Protein AF-A0A3D2Q0L2-F1 (afdb_monomer)

Secondary structure (DSSP, 8-state):
----SBTTB------GGGGGG--S--SSHHHHHHHHHTT--SHHHHHHHHH-HHHHHHHHHHHHHHH-HHHHHHHHHHHHHHHHHHHHHHHHHHHHHHHHHHHHHHHHHHHHHHHHHHHHHHHHH---HHHHHHHHTT---HHHHHHHHHHHHH--SHHHHHHHHHHHHHHH--

Mean predicted aligned error: 12.97 Å

Structure (mmCIF, N/CA/C/O backbone):
data_AF-A0A3D2Q0L2-F1
#
_entry.id   AF-A0A3D2Q0L2-F1
#
loop_
_atom_site.group_PDB
_atom_site.id
_atom_site.type_symbol
_atom_site.label_atom_id
_atom_site.label_alt_id
_atom_site.label_comp_id
_atom_site.label_asym_id
_atom_site.label_entity_id
_atom_site.label_seq_id
_atom_site.pdbx_PDB_ins_code
_atom_site.Cartn_x
_atom_site.Cartn_y
_atom_site.Cartn_z
_atom_site.occupancy
_atom_site.B_iso_or_equiv
_atom_site.auth_seq_id
_atom_site.auth_comp_id
_atom_site.auth_asym_id
_atom_site.auth_atom_id
_atom_site.pdbx_PDB_model_num
ATOM 1 N N . THR A 1 1 ? -32.894 -19.832 27.255 1.00 48.56 1 THR A N 1
ATOM 2 C CA . THR A 1 1 ? -33.467 -20.414 26.023 1.00 48.56 1 THR A CA 1
ATOM 3 C C . THR A 1 1 ? -32.658 -19.883 24.864 1.00 48.56 1 THR A C 1
ATOM 5 O O . THR A 1 1 ? -32.594 -18.673 24.714 1.00 48.56 1 THR A O 1
ATOM 8 N N . GLY A 1 2 ? -31.956 -20.753 24.141 1.00 55.78 2 GLY A N 1
ATOM 9 C CA . GLY A 1 2 ? -31.200 -20.398 22.941 1.00 55.78 2 GLY A CA 1
ATOM 10 C C . GLY A 1 2 ? -31.580 -21.392 21.856 1.00 55.78 2 GLY A C 1
ATOM 11 O O . GLY A 1 2 ? -31.268 -22.572 21.988 1.00 55.78 2 GLY A O 1
ATOM 12 N N . ASP A 1 3 ? -32.325 -20.931 20.857 1.00 61.34 3 ASP A N 1
ATOM 13 C CA . ASP A 1 3 ? -32.695 -21.748 19.706 1.00 61.34 3 ASP A CA 1
ATOM 14 C C . ASP A 1 3 ? -31.644 -21.534 18.613 1.00 61.34 3 ASP A C 1
ATOM 16 O O . ASP A 1 3 ? -31.334 -20.400 18.239 1.00 61.34 3 ASP A O 1
ATOM 20 N N . ILE A 1 4 ? -31.068 -22.628 18.115 1.00 60.44 4 ILE A N 1
ATOM 21 C CA . ILE A 1 4 ? -30.044 -22.592 17.067 1.00 60.44 4 ILE A CA 1
ATOM 22 C C . ILE A 1 4 ? -30.739 -22.267 15.742 1.00 60.44 4 ILE A C 1
ATOM 24 O O . ILE A 1 4 ? -31.537 -23.059 15.243 1.00 60.44 4 ILE A O 1
ATOM 28 N N . PHE A 1 5 ? -30.442 -21.096 15.173 1.00 59.50 5 PHE A N 1
ATOM 29 C CA . PHE A 1 5 ? -31.029 -20.652 13.904 1.00 59.50 5 PHE A CA 1
ATOM 30 C C . PHE A 1 5 ? -30.370 -21.364 12.709 1.00 59.50 5 PHE A C 1
ATOM 32 O O . PHE A 1 5 ? -31.051 -21.734 11.757 1.00 59.50 5 PHE A O 1
ATOM 39 N N . THR A 1 6 ? -29.050 -21.591 12.793 1.00 67.25 6 THR A N 1
ATOM 40 C CA . THR A 1 6 ? -28.210 -22.402 11.886 1.00 67.25 6 THR A CA 1
ATOM 41 C C . THR A 1 6 ? -26.898 -22.773 12.594 1.00 67.25 6 THR A C 1
ATOM 43 O O . THR A 1 6 ? -26.478 -22.052 13.493 1.00 67.25 6 THR A O 1
ATOM 46 N N . ASP A 1 7 ? -26.174 -23.793 12.131 1.00 73.00 7 ASP A N 1
ATOM 47 C CA . ASP A 1 7 ? -24.849 -24.208 12.643 1.00 73.00 7 ASP A CA 1
ATOM 48 C C . ASP A 1 7 ? -23.759 -23.119 12.499 1.00 73.00 7 ASP A C 1
ATOM 50 O O . ASP A 1 7 ? -22.647 -23.257 13.004 1.00 73.00 7 ASP A O 1
ATOM 54 N N . LEU A 1 8 ? -24.067 -22.050 11.758 1.00 80.62 8 LEU A N 1
ATOM 55 C CA . LEU A 1 8 ? -23.187 -20.917 11.478 1.00 80.62 8 LEU A CA 1
ATOM 56 C C . LEU A 1 8 ? -23.449 -19.714 12.397 1.00 80.62 8 LEU A C 1
ATOM 58 O O . LEU A 1 8 ? -22.650 -18.778 12.394 1.00 80.62 8 LEU A O 1
ATOM 62 N N . LEU A 1 9 ? -24.564 -19.701 13.140 1.00 76.44 9 LEU A N 1
ATOM 63 C CA . LEU A 1 9 ? -24.979 -18.552 13.944 1.00 76.44 9 LEU A CA 1
ATOM 64 C C . LEU A 1 9 ? -25.823 -18.965 15.157 1.00 76.44 9 LEU A C 1
ATOM 66 O O . LEU A 1 9 ? -26.935 -19.478 15.016 1.00 76.44 9 LEU A O 1
ATOM 70 N N . GLU A 1 10 ? -25.325 -18.612 16.338 1.00 78.69 10 GLU A N 1
ATOM 71 C CA . GLU A 1 10 ? -26.055 -18.646 17.603 1.00 78.69 10 GLU A CA 1
ATOM 72 C C . GLU A 1 10 ? -26.315 -17.211 18.078 1.00 78.69 10 GLU A C 1
ATOM 74 O O . GLU A 1 10 ? -25.430 -16.354 18.024 1.00 78.69 10 GLU A O 1
ATOM 79 N N . VAL A 1 11 ? -27.545 -16.934 18.518 1.00 83.56 11 VAL A N 1
ATOM 80 C CA . VAL A 1 11 ? -27.948 -15.621 19.033 1.00 83.56 11 VAL A CA 1
ATOM 81 C C . VAL A 1 11 ? -28.432 -15.786 20.464 1.00 83.56 11 VAL A C 1
ATOM 83 O O . VAL A 1 11 ? -29.401 -16.495 20.726 1.00 83.56 11 VAL A O 1
ATOM 86 N N . HIS A 1 12 ? -27.789 -15.076 21.386 1.00 81.12 12 HIS A N 1
ATOM 87 C CA . HIS A 1 12 ? -28.238 -14.973 22.768 1.00 81.12 12 HIS A CA 1
ATOM 88 C C . HIS A 1 12 ? -28.971 -13.650 22.969 1.00 81.12 12 HIS A C 1
ATOM 90 O O . HIS A 1 12 ? -28.406 -12.578 22.754 1.00 81.12 12 HIS A O 1
ATOM 96 N N . VAL A 1 13 ? -30.229 -13.729 23.396 1.00 86.00 13 VAL A N 1
ATOM 97 C CA . VAL A 1 13 ? -31.027 -12.557 23.765 1.00 86.00 13 VAL A CA 1
ATOM 98 C C . VAL A 1 13 ? -31.072 -12.469 25.283 1.00 86.00 13 VAL A C 1
ATOM 100 O O . VAL A 1 13 ? -31.536 -13.393 25.951 1.00 86.00 13 VAL A O 1
ATOM 103 N N . LEU A 1 14 ? -30.577 -11.355 25.818 1.00 86.31 14 LEU A N 1
ATOM 104 C CA . LEU A 1 14 ? -30.576 -11.066 27.248 1.00 86.31 14 LEU A CA 1
ATOM 105 C C . LEU A 1 14 ? -31.626 -9.997 27.543 1.00 86.31 14 LEU A C 1
ATOM 107 O O . LEU A 1 14 ? -31.574 -8.892 27.008 1.00 86.31 14 LEU A O 1
ATOM 111 N N . GLU A 1 15 ? -32.584 -10.329 28.403 1.00 87.25 15 GLU A N 1
ATOM 112 C CA . GLU A 1 15 ? -33.635 -9.407 28.827 1.00 87.25 15 GLU A CA 1
ATOM 113 C C . GLU A 1 15 ? -33.243 -8.742 30.148 1.00 87.25 15 GLU A C 1
ATOM 115 O O . GLU A 1 15 ? -33.430 -9.302 31.228 1.00 87.25 15 GLU A O 1
ATOM 120 N N . ILE A 1 16 ? -32.692 -7.534 30.048 1.00 86.38 16 ILE A N 1
ATOM 121 C CA . ILE A 1 16 ? -32.125 -6.792 31.180 1.00 86.38 16 ILE A CA 1
ATOM 122 C C . ILE A 1 16 ? -33.166 -6.499 32.273 1.00 86.38 16 ILE A C 1
ATOM 124 O O . ILE A 1 16 ? -32.866 -6.610 33.459 1.00 86.38 16 ILE A O 1
ATOM 128 N N . ASP A 1 17 ? -34.415 -6.202 31.907 1.00 84.00 17 ASP A N 1
ATOM 129 C CA . ASP A 1 17 ? -35.462 -5.887 32.889 1.00 84.00 17 ASP A CA 1
ATOM 130 C C . ASP A 1 17 ? -35.847 -7.074 33.782 1.00 84.00 17 ASP A C 1
ATOM 132 O O . ASP A 1 17 ? -36.302 -6.866 34.907 1.00 84.00 17 ASP A O 1
ATOM 136 N N . LYS A 1 18 ? -35.625 -8.319 33.336 1.00 84.00 18 LYS A N 1
ATOM 137 C CA . LYS A 1 18 ? -35.909 -9.508 34.157 1.00 84.00 18 LYS A CA 1
ATOM 138 C C . LYS A 1 18 ? -35.003 -9.599 35.381 1.00 84.00 18 LYS A C 1
ATOM 140 O O . LYS A 1 18 ? -35.400 -10.192 36.377 1.00 84.00 18 LYS A O 1
ATOM 145 N N . VAL A 1 19 ? -33.824 -8.984 35.328 1.00 81.88 19 VAL A N 1
ATOM 146 C CA . VAL A 1 19 ? -32.854 -8.971 36.433 1.00 81.88 19 VAL A CA 1
ATOM 147 C C . VAL A 1 19 ? -33.384 -8.177 37.618 1.00 81.88 19 VAL A C 1
ATOM 149 O O . VAL A 1 19 ? -33.183 -8.574 38.757 1.00 81.88 19 VAL A O 1
ATOM 152 N N . LYS A 1 20 ? -34.152 -7.114 37.357 1.00 77.38 20 LYS A N 1
ATOM 153 C CA . LYS A 1 20 ? -34.768 -6.271 38.395 1.00 77.38 20 LYS A CA 1
ATOM 154 C C . LYS A 1 20 ? -35.790 -7.022 39.256 1.00 77.38 20 LYS A C 1
ATOM 156 O O . LYS A 1 20 ? -36.201 -6.521 40.294 1.00 77.38 20 LYS A O 1
ATOM 161 N N . LEU A 1 21 ? -36.244 -8.192 38.801 1.00 79.75 21 LEU A N 1
ATOM 162 C CA . LEU A 1 21 ? -37.209 -9.041 39.504 1.00 79.75 21 LEU A CA 1
ATOM 163 C C . LEU A 1 21 ? -36.531 -10.092 40.395 1.00 79.75 21 LEU A C 1
ATOM 165 O O . LEU A 1 21 ? -37.221 -10.807 41.123 1.00 79.75 21 LEU A O 1
ATOM 169 N N . ILE A 1 22 ? -35.208 -10.231 40.305 1.00 79.31 22 ILE A N 1
ATOM 170 C CA . ILE A 1 22 ? -34.435 -11.228 41.039 1.00 79.31 22 ILE A CA 1
ATOM 171 C C . ILE A 1 22 ? -33.987 -10.607 42.364 1.00 79.31 22 ILE A C 1
ATOM 173 O O . ILE A 1 22 ? -33.057 -9.813 42.403 1.00 79.31 22 ILE A O 1
ATOM 177 N N . ASP A 1 23 ? -34.633 -11.006 43.460 1.00 75.31 23 ASP A N 1
ATOM 178 C CA . ASP A 1 23 ? -34.305 -10.562 44.825 1.00 75.31 23 ASP A CA 1
ATOM 179 C C . ASP A 1 23 ? -33.179 -11.422 45.436 1.00 75.31 23 ASP A C 1
ATOM 181 O O . ASP A 1 23 ? -33.322 -12.075 46.473 1.00 75.31 23 ASP A O 1
ATOM 185 N N . ARG A 1 24 ? -32.065 -11.530 44.705 1.00 82.06 24 ARG A N 1
ATOM 186 C CA . ARG A 1 24 ? -30.818 -12.156 45.161 1.00 82.06 24 ARG A CA 1
ATOM 187 C C . ARG A 1 24 ? -29.622 -11.527 44.455 1.00 82.06 24 ARG A C 1
ATOM 189 O O . ARG A 1 24 ? -29.756 -10.919 43.399 1.00 82.06 24 ARG A O 1
ATOM 196 N N . LYS A 1 25 ? -28.431 -11.744 45.011 1.00 79.81 25 LYS A N 1
ATOM 197 C CA . LYS A 1 25 ? -27.177 -11.312 44.383 1.00 79.81 25 LYS A CA 1
ATOM 198 C C . LYS A 1 25 ? -26.921 -12.043 43.055 1.00 79.81 25 LYS A C 1
ATOM 200 O O . LYS A 1 25 ? -27.360 -13.193 42.923 1.00 79.81 25 LYS A O 1
ATOM 205 N N . PRO A 1 26 ? -26.190 -11.415 42.113 1.00 83.94 26 PRO A N 1
ATOM 206 C CA . PRO A 1 26 ? -25.711 -12.088 40.912 1.00 83.94 26 PRO A CA 1
ATOM 207 C C . PRO A 1 26 ? -24.871 -13.314 41.269 1.00 83.94 26 PRO A C 1
ATOM 209 O O . PRO A 1 26 ? -23.984 -13.233 42.118 1.00 83.94 26 PRO A O 1
ATOM 212 N N . GLU A 1 27 ? -25.139 -14.444 40.626 1.00 85.25 27 GLU A N 1
ATOM 213 C CA . GLU A 1 27 ? -24.387 -15.687 40.838 1.00 85.25 27 GLU A CA 1
ATOM 214 C C . GLU A 1 27 ? -23.132 -15.760 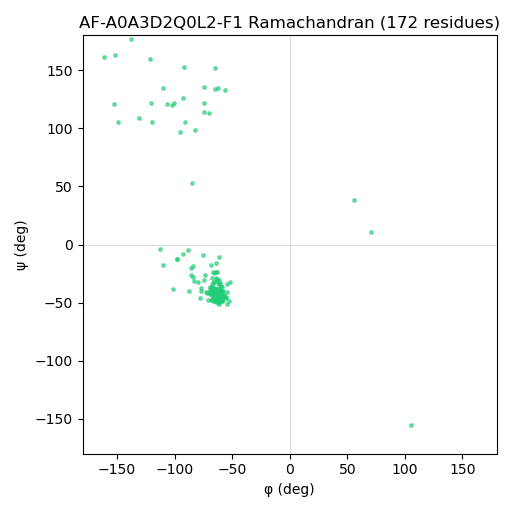39.960 1.00 85.25 27 GLU A C 1
ATOM 216 O O . GLU A 1 27 ? -22.156 -16.419 40.325 1.00 85.25 27 GLU A O 1
ATOM 221 N N . ASP A 1 28 ? -23.138 -15.073 38.815 1.00 87.75 28 ASP A N 1
ATOM 222 C CA . ASP A 1 28 ? -22.043 -15.090 37.854 1.00 87.75 28 ASP A CA 1
ATOM 223 C C . ASP A 1 28 ? -21.715 -13.701 37.274 1.00 87.75 28 ASP A C 1
ATOM 225 O O . ASP A 1 28 ? -22.343 -12.679 37.564 1.00 87.75 28 ASP A O 1
ATOM 229 N N . ASN A 1 29 ? -20.673 -13.664 36.438 1.00 88.56 29 ASN A N 1
ATOM 230 C CA . ASN A 1 29 ? -20.227 -12.433 35.795 1.00 88.56 29 ASN A CA 1
ATOM 231 C C . ASN A 1 29 ? -21.268 -11.887 34.801 1.00 88.56 29 ASN A C 1
ATOM 233 O O . ASN A 1 29 ? -21.362 -10.673 34.653 1.00 88.56 29 ASN A O 1
ATOM 237 N N . LEU A 1 30 ? -22.043 -12.740 34.124 1.00 88.25 30 LEU A N 1
ATOM 238 C CA . LEU A 1 30 ? -23.052 -12.297 33.162 1.00 88.25 30 LEU A CA 1
ATOM 239 C C . LEU A 1 30 ? -24.207 -11.590 33.875 1.00 88.25 30 LEU A C 1
ATOM 241 O O . LEU A 1 30 ? -24.566 -10.483 33.483 1.00 88.25 30 LEU A O 1
ATOM 245 N N . GLU A 1 31 ? -24.740 -12.183 34.943 1.00 87.00 31 GLU A N 1
ATOM 246 C CA . GLU A 1 31 ? -25.763 -11.580 35.794 1.00 87.00 31 GLU A CA 1
ATOM 247 C C . GLU A 1 31 ? -25.260 -10.266 36.405 1.00 87.00 31 GLU A C 1
ATOM 249 O O . GLU A 1 31 ? -26.002 -9.287 36.431 1.00 87.00 31 GLU A O 1
ATOM 254 N N . ALA A 1 32 ? -23.987 -10.193 36.815 1.00 88.31 32 ALA A N 1
ATOM 255 C CA . ALA A 1 32 ? -23.398 -8.960 37.339 1.00 88.31 32 ALA A CA 1
ATOM 256 C C . ALA A 1 32 ? -23.375 -7.837 36.284 1.00 88.31 32 ALA A C 1
ATOM 258 O O . ALA A 1 32 ? -23.741 -6.697 36.576 1.00 88.31 32 ALA A O 1
ATOM 259 N N . TRP A 1 33 ? -23.005 -8.159 35.040 1.00 90.00 33 TRP A N 1
ATOM 260 C CA . TRP A 1 33 ? -23.086 -7.218 33.918 1.00 90.00 33 TRP A CA 1
ATOM 261 C C . TRP A 1 33 ? -24.531 -6.856 33.569 1.00 90.00 33 TRP A C 1
ATOM 263 O O . TRP A 1 33 ? -24.809 -5.703 33.250 1.00 90.00 33 TRP A O 1
ATOM 273 N N . MET A 1 34 ? -25.468 -7.801 33.658 1.00 88.31 34 MET A N 1
ATOM 274 C CA . MET A 1 34 ? -26.886 -7.526 33.432 1.00 88.31 34 MET A CA 1
ATOM 275 C C . MET A 1 34 ? -27.469 -6.591 34.500 1.00 88.31 34 MET A C 1
ATOM 277 O O . MET A 1 34 ? -28.233 -5.697 34.141 1.00 88.31 34 MET A O 1
ATOM 281 N N . VAL A 1 35 ? -27.074 -6.724 35.773 1.00 86.56 35 VAL A N 1
ATOM 282 C CA . VAL A 1 35 ? -27.429 -5.750 36.821 1.00 86.56 35 VAL A CA 1
ATOM 283 C C . VAL A 1 35 ? -26.857 -4.372 36.490 1.00 86.56 35 VAL A C 1
ATOM 285 O O . VAL A 1 35 ? -27.612 -3.402 36.509 1.00 86.56 35 VAL A O 1
ATOM 288 N N . TYR A 1 36 ? -25.579 -4.280 36.105 1.00 86.94 36 TYR A N 1
ATOM 289 C CA . TYR A 1 36 ? -24.970 -3.009 35.692 1.00 86.94 36 TYR A CA 1
ATOM 290 C C . TYR A 1 36 ? -25.771 -2.325 34.569 1.00 86.94 36 TYR A C 1
ATOM 292 O O . TYR A 1 36 ? -26.194 -1.181 34.715 1.00 86.94 36 TYR A O 1
ATOM 300 N N . PHE A 1 37 ? -26.088 -3.046 33.488 1.00 86.94 37 PHE A N 1
ATOM 301 C CA . PHE A 1 37 ? -26.873 -2.495 32.375 1.00 86.94 37 PHE A CA 1
ATOM 302 C C . PHE A 1 37 ? -28.338 -2.200 32.718 1.00 86.94 37 PHE A C 1
ATOM 304 O O . PHE A 1 37 ? -29.000 -1.462 31.991 1.00 86.94 37 PHE A O 1
ATOM 311 N N . SER A 1 38 ? -28.867 -2.766 33.805 1.00 83.25 38 SER A N 1
ATOM 312 C CA . SER A 1 38 ? -30.237 -2.506 34.257 1.00 83.25 38 SER A CA 1
ATOM 313 C C . SER A 1 38 ? -30.414 -1.145 34.937 1.00 83.25 38 SER A C 1
ATOM 315 O O . SER A 1 38 ? -31.558 -0.735 35.161 1.00 83.25 38 SER A O 1
ATOM 317 N N . ASN A 1 39 ? -29.304 -0.447 35.217 1.00 73.06 39 ASN A N 1
ATOM 318 C CA . ASN A 1 39 ? -29.248 0.828 35.932 1.00 73.06 39 ASN A CA 1
ATOM 319 C C . ASN A 1 39 ? -29.922 0.761 37.314 1.00 73.06 39 ASN A C 1
ATOM 321 O O . ASN A 1 39 ? -30.636 1.679 37.720 1.00 73.06 39 ASN A O 1
ATOM 325 N N . LEU A 1 40 ? -29.748 -0.364 38.017 1.00 71.81 40 LEU A N 1
ATOM 326 C CA . LEU A 1 40 ? -30.124 -0.475 39.423 1.00 71.81 40 LEU A CA 1
ATOM 327 C C . LEU A 1 40 ? -29.155 0.379 40.243 1.00 71.81 40 LEU A C 1
ATOM 329 O O . LEU A 1 40 ? -27.960 0.108 40.296 1.00 71.81 40 LEU A O 1
ATOM 333 N N . GLU A 1 41 ? -29.671 1.442 40.848 1.00 66.62 41 GLU A N 1
ATOM 334 C CA . GLU A 1 41 ? -28.884 2.373 41.653 1.00 66.62 41 GLU A CA 1
ATOM 335 C C . GLU A 1 41 ? -28.884 1.966 43.133 1.00 66.62 41 GLU A C 1
ATOM 337 O O . GLU A 1 41 ? -29.831 1.368 43.645 1.00 66.62 41 GLU A O 1
ATOM 342 N N . GLY A 1 42 ? -27.828 2.344 43.856 1.00 71.00 42 GLY A N 1
ATOM 343 C CA . GLY A 1 42 ? -27.727 2.150 45.301 1.00 71.00 42 GLY A CA 1
ATOM 344 C C . GLY A 1 42 ? -26.782 1.022 45.713 1.00 71.00 42 GLY A C 1
ATOM 345 O O . GLY A 1 42 ? -25.829 0.692 45.010 1.00 71.00 42 GLY A O 1
ATOM 346 N N . LYS A 1 43 ? -27.020 0.463 46.906 1.00 70.75 43 LYS A N 1
ATOM 347 C CA . LYS A 1 43 ? -26.069 -0.423 47.606 1.00 70.75 43 LYS A CA 1
ATOM 348 C C . LYS A 1 43 ? -25.717 -1.690 46.826 1.00 70.75 43 LYS A C 1
ATOM 350 O O . LYS A 1 43 ? -24.588 -2.153 46.902 1.00 70.75 43 LYS A O 1
ATOM 355 N N . GLU A 1 44 ? -26.664 -2.224 46.064 1.00 72.12 44 GLU A N 1
ATOM 356 C CA . GLU A 1 44 ? -26.464 -3.437 45.264 1.00 72.12 44 GLU A CA 1
ATOM 357 C C . GLU A 1 44 ? -25.412 -3.228 44.166 1.00 72.12 44 GLU A C 1
ATOM 359 O O . GLU A 1 44 ? -24.545 -4.077 43.969 1.00 72.12 44 GLU A O 1
ATOM 364 N N . MET A 1 45 ? -25.420 -2.064 43.508 1.00 80.88 45 MET A N 1
ATOM 365 C CA . MET A 1 45 ? -24.439 -1.719 42.476 1.00 80.88 45 MET A CA 1
ATOM 366 C C . MET A 1 45 ? -23.043 -1.503 43.066 1.00 80.88 45 MET A C 1
ATOM 368 O O . MET A 1 45 ? -22.043 -1.924 42.482 1.00 80.88 45 MET A O 1
ATOM 372 N N . GLU A 1 46 ? -22.967 -0.883 44.245 1.00 78.31 46 GLU A N 1
ATOM 373 C CA . GLU A 1 46 ? -21.708 -0.679 44.962 1.00 78.31 46 GLU A CA 1
ATOM 374 C C . GLU A 1 46 ? -21.088 -2.019 45.383 1.00 78.31 46 GLU A C 1
ATOM 376 O O . GLU A 1 46 ? -19.900 -2.243 45.155 1.00 78.31 46 GLU A O 1
ATOM 381 N N . GLU A 1 47 ? -21.893 -2.955 45.894 1.00 80.31 47 GLU A N 1
ATOM 382 C CA . GLU A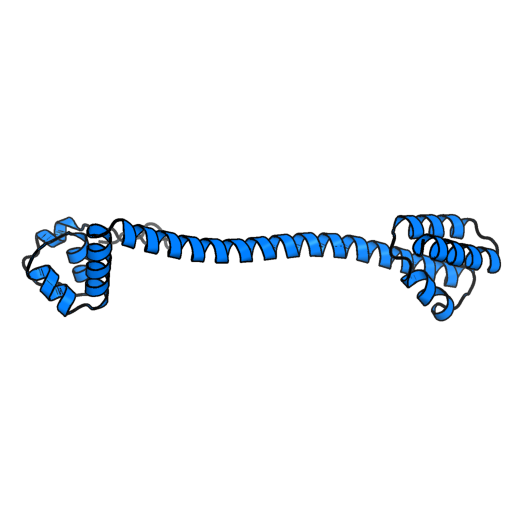 1 47 ? -21.442 -4.309 46.236 1.00 80.31 47 GLU A CA 1
ATOM 383 C C . GLU A 1 47 ? -20.937 -5.081 45.005 1.00 80.31 47 GLU A C 1
ATOM 385 O O . GLU A 1 47 ? -19.857 -5.676 45.046 1.00 80.31 47 GLU A O 1
ATOM 390 N N . ILE A 1 48 ? -21.640 -5.004 43.870 1.00 83.50 48 ILE A N 1
ATOM 391 C CA . ILE A 1 48 ? -21.196 -5.639 42.618 1.00 83.50 48 ILE A CA 1
ATOM 392 C C . ILE A 1 48 ? -19.884 -5.024 42.120 1.00 83.50 48 ILE A C 1
ATOM 394 O O . ILE A 1 48 ? -18.979 -5.740 41.692 1.00 83.50 48 ILE A O 1
ATOM 398 N N . ALA A 1 49 ? -19.732 -3.702 42.196 1.00 83.31 49 ALA A N 1
ATOM 399 C CA . ALA A 1 49 ? -18.489 -3.024 41.839 1.00 83.31 49 ALA A CA 1
ATOM 400 C C . ALA A 1 49 ? -17.344 -3.349 42.817 1.00 83.31 49 ALA A C 1
ATOM 402 O O . ALA A 1 49 ? -16.162 -3.348 42.442 1.00 83.31 49 ALA A O 1
ATOM 403 N N . MET A 1 50 ? -17.659 -3.641 44.081 1.00 84.62 50 MET A N 1
ATOM 404 C CA . MET A 1 50 ? -16.678 -4.117 45.050 1.00 84.62 50 MET A CA 1
ATOM 405 C C . MET A 1 50 ? -16.117 -5.485 44.648 1.00 84.62 50 MET A C 1
ATOM 407 O O . MET A 1 50 ? -14.899 -5.670 44.701 1.00 84.62 50 MET A O 1
ATOM 411 N N . GLU A 1 51 ? -16.974 -6.388 44.178 1.00 84.44 51 GLU A N 1
ATOM 412 C CA . GLU A 1 51 ? -16.620 -7.759 43.796 1.00 84.44 51 GLU A CA 1
ATOM 413 C C . GLU A 1 51 ? -16.067 -7.868 42.358 1.00 84.44 51 GLU A C 1
ATOM 415 O O . GLU A 1 51 ? -15.222 -8.723 42.085 1.00 84.44 51 GLU A O 1
ATOM 420 N N . ASN A 1 52 ? -16.456 -6.968 41.445 1.00 87.88 52 ASN A N 1
ATOM 421 C CA . ASN A 1 52 ? -16.067 -6.992 40.032 1.00 87.88 52 ASN A CA 1
ATOM 422 C C . ASN A 1 52 ? -15.306 -5.724 39.599 1.00 87.88 52 ASN A C 1
ATOM 424 O O . ASN A 1 52 ? -15.875 -4.657 39.358 1.00 87.88 52 ASN A O 1
ATOM 428 N N . ALA A 1 53 ? -13.989 -5.863 39.417 1.00 89.50 53 ALA A N 1
ATOM 429 C CA . ALA A 1 53 ? -13.113 -4.759 39.020 1.00 89.50 53 ALA A CA 1
ATOM 430 C C . ALA A 1 53 ? -13.430 -4.174 37.629 1.00 89.50 53 ALA A C 1
ATOM 432 O O . ALA A 1 53 ? -13.188 -2.988 37.398 1.00 89.50 53 ALA A O 1
ATOM 433 N N . ALA A 1 54 ? -13.960 -4.978 36.701 1.00 89.25 54 ALA A N 1
ATOM 434 C CA . ALA A 1 54 ? -14.313 -4.505 35.365 1.00 89.25 54 ALA A CA 1
ATOM 435 C C . ALA A 1 54 ? -15.570 -3.623 35.400 1.00 89.25 54 ALA A C 1
ATOM 437 O O . ALA A 1 54 ? -15.579 -2.559 34.783 1.00 89.25 54 ALA A O 1
ATOM 438 N N . ILE A 1 55 ? -16.574 -4.013 36.191 1.00 89.19 55 ILE A N 1
ATOM 439 C CA . ILE A 1 55 ? -17.787 -3.215 36.419 1.00 89.19 55 ILE A CA 1
ATOM 440 C C . ILE A 1 55 ? -17.453 -1.928 37.176 1.00 89.19 55 ILE A C 1
ATOM 442 O O . ILE A 1 55 ? -17.895 -0.853 36.782 1.00 89.19 55 ILE A O 1
ATOM 446 N N . ARG A 1 56 ? -16.584 -1.991 38.195 1.00 87.69 56 ARG A N 1
ATOM 447 C CA . ARG A 1 56 ? -16.092 -0.783 38.879 1.00 87.69 56 ARG A CA 1
ATOM 448 C C . ARG A 1 56 ? -15.462 0.207 37.906 1.00 87.69 56 ARG A C 1
ATOM 450 O O . ARG A 1 56 ? -15.745 1.397 37.962 1.00 87.69 56 ARG A O 1
ATOM 457 N N . LYS A 1 57 ? -14.614 -0.288 37.002 1.00 87.88 57 LYS A N 1
ATOM 458 C CA . LYS A 1 57 ? -13.979 0.541 35.976 1.00 87.88 57 LYS A CA 1
ATOM 459 C C . LYS A 1 57 ? -15.013 1.162 35.033 1.00 87.88 57 LYS A C 1
ATOM 461 O O . LYS A 1 57 ? -14.846 2.323 34.675 1.00 87.88 57 LYS A O 1
ATOM 466 N N . ALA A 1 58 ? -16.049 0.417 34.643 1.00 87.44 58 ALA A N 1
ATOM 467 C CA . ALA A 1 58 ? -17.138 0.932 33.815 1.00 87.44 58 ALA A CA 1
ATOM 468 C C . ALA A 1 58 ? -17.885 2.080 34.514 1.00 87.44 58 ALA A C 1
ATOM 470 O O . ALA A 1 58 ? -17.977 3.156 33.934 1.00 87.44 58 ALA A O 1
ATOM 471 N N . LEU A 1 59 ? -18.278 1.904 35.783 1.00 85.94 59 LEU A N 1
ATOM 472 C CA . LEU A 1 59 ? -18.921 2.951 36.593 1.00 85.94 59 LEU A CA 1
ATOM 473 C C . LEU A 1 59 ? -18.056 4.207 36.733 1.00 85.94 59 LEU A C 1
ATOM 475 O O . LEU A 1 59 ? -18.548 5.313 36.558 1.00 85.94 59 LEU A O 1
ATOM 479 N N . THR A 1 60 ? -16.755 4.060 37.000 1.00 83.62 60 THR A N 1
ATOM 480 C CA . THR A 1 60 ? -15.847 5.215 37.097 1.00 83.62 60 THR A CA 1
ATOM 481 C C . THR A 1 60 ? -15.748 5.975 35.774 1.00 83.62 60 THR A C 1
ATOM 483 O O . THR A 1 60 ? -15.731 7.202 35.764 1.00 83.62 60 THR A O 1
ATOM 486 N N . ILE A 1 61 ? -15.675 5.258 34.648 1.00 81.31 61 ILE A N 1
ATOM 487 C CA . ILE A 1 61 ? -15.650 5.882 33.319 1.00 81.31 61 ILE A CA 1
ATOM 488 C C . ILE A 1 61 ? -16.980 6.582 33.041 1.00 81.31 61 ILE A C 1
ATOM 490 O O . ILE A 1 61 ? -16.977 7.692 32.520 1.00 81.31 61 ILE A O 1
ATOM 494 N N . GLU A 1 62 ? -18.096 5.954 33.396 1.00 81.25 62 GLU A N 1
ATOM 495 C CA . GLU A 1 62 ? -19.429 6.524 33.258 1.00 81.25 62 GLU A CA 1
ATOM 496 C C . GLU A 1 62 ? -19.578 7.805 34.086 1.00 81.25 62 GLU A C 1
ATOM 498 O O . GLU A 1 62 ? -19.895 8.847 33.520 1.00 81.25 62 GLU A O 1
ATOM 503 N N . GLU A 1 63 ? -19.235 7.797 35.375 1.00 78.06 63 GLU A N 1
ATOM 504 C CA . GLU A 1 63 ? -19.233 9.005 36.212 1.00 78.06 63 GLU A CA 1
ATOM 505 C C . GLU A 1 63 ? -18.375 10.127 35.613 1.00 78.06 63 GLU A C 1
ATOM 507 O O . GLU A 1 63 ? -18.834 11.267 35.524 1.00 78.06 63 GLU A O 1
ATOM 512 N N . MET A 1 64 ? -17.163 9.818 35.137 1.00 68.94 64 MET A N 1
ATOM 513 C CA . MET A 1 64 ? -16.307 10.791 34.439 1.00 68.94 64 MET A CA 1
ATOM 514 C C . MET A 1 64 ? -16.995 11.362 33.190 1.00 68.94 64 MET A C 1
ATOM 516 O O . MET A 1 64 ? -16.928 12.563 32.917 1.00 68.94 64 MET A O 1
ATOM 520 N N . PHE A 1 65 ? -17.705 10.515 32.443 1.00 68.00 65 PHE A N 1
ATOM 521 C CA . PHE A 1 65 ? -18.428 10.903 31.234 1.00 68.00 65 PHE A CA 1
ATOM 522 C C . PHE A 1 65 ? -19.618 11.826 31.526 1.00 68.00 65 PHE A C 1
ATOM 524 O O . PHE A 1 65 ? -19.891 12.742 30.747 1.00 68.00 65 PHE A O 1
ATOM 531 N N . TRP A 1 66 ? -20.308 11.603 32.647 1.00 68.88 66 TRP A N 1
ATOM 532 C CA . TRP A 1 66 ? -21.454 12.402 33.085 1.00 68.88 66 TRP A CA 1
ATOM 533 C C . TRP A 1 66 ? -21.047 13.725 33.747 1.00 68.88 66 TRP A C 1
ATOM 535 O O . TRP A 1 66 ? -21.760 14.719 33.613 1.00 68.88 66 TRP A O 1
ATOM 545 N N . GLN A 1 67 ? -19.911 13.772 34.446 1.00 65.56 67 GLN A N 1
ATOM 546 C CA . GLN A 1 67 ? -19.522 14.938 35.248 1.00 65.56 67 GLN A CA 1
ATOM 547 C C . GLN A 1 67 ? -18.779 16.032 34.465 1.00 65.56 67 GLN A C 1
ATOM 549 O O . GLN A 1 67 ? -18.738 17.176 34.922 1.00 65.56 67 GLN A O 1
ATOM 554 N N . SER A 1 68 ? -18.188 15.732 33.300 1.00 73.94 68 SER A N 1
ATOM 555 C CA . SER A 1 68 ? -17.337 16.699 32.596 1.00 73.94 68 SER A CA 1
ATOM 556 C C . SER A 1 68 ? -17.357 16.541 31.074 1.00 73.94 68 SER A C 1
ATOM 558 O O . SER A 1 68 ? -16.667 15.703 30.493 1.00 73.94 68 SER A O 1
ATOM 560 N N . GLU A 1 69 ? -18.058 17.455 30.393 1.00 75.69 69 GLU A N 1
ATOM 561 C CA . GLU A 1 69 ? -18.035 17.595 28.925 1.00 75.69 69 GLU A CA 1
ATOM 562 C C . GLU A 1 69 ? -16.597 17.706 28.378 1.00 75.69 69 GLU A C 1
ATOM 564 O O . GLU A 1 69 ? -16.271 17.218 27.293 1.00 75.69 69 GLU A O 1
ATOM 569 N N . LYS A 1 70 ? -15.696 18.302 29.168 1.00 79.31 70 LYS A N 1
ATOM 570 C CA . LYS A 1 70 ? -14.278 18.440 28.838 1.00 79.31 70 LYS A CA 1
ATOM 571 C C . LYS A 1 70 ? -13.550 17.092 28.840 1.00 79.31 70 LYS A C 1
ATOM 573 O O . LYS A 1 70 ? -12.753 16.851 27.937 1.00 79.31 70 LYS A O 1
ATOM 578 N N . GLU A 1 71 ? -13.805 16.223 29.817 1.00 73.81 71 GLU A N 1
ATOM 579 C CA . GLU A 1 71 ? -13.186 14.889 29.884 1.00 73.81 71 GLU A CA 1
ATOM 580 C C . GLU A 1 71 ? -13.723 13.962 28.799 1.00 73.81 71 GLU A C 1
ATOM 582 O O . GLU A 1 71 ? -12.933 13.308 28.114 1.00 73.81 71 GLU A O 1
ATOM 587 N N . ARG A 1 72 ? -15.037 14.005 28.546 1.00 78.94 72 ARG A N 1
ATOM 588 C CA . ARG A 1 72 ? -15.652 13.341 27.392 1.00 78.94 72 ARG A CA 1
ATOM 589 C C . ARG A 1 72 ? -14.963 13.739 26.089 1.00 78.94 72 ARG A C 1
ATOM 591 O O . ARG A 1 72 ? -14.548 12.878 25.316 1.00 78.94 72 ARG A O 1
ATOM 598 N N . ARG A 1 73 ? -14.763 15.041 25.873 1.00 81.75 73 ARG A N 1
ATOM 599 C CA . ARG A 1 73 ? -14.091 15.551 24.673 1.00 81.75 73 ARG A CA 1
ATOM 600 C C . ARG A 1 73 ? -12.641 15.074 24.558 1.00 81.75 73 ARG A C 1
ATOM 602 O O . ARG A 1 73 ? -12.194 14.776 23.454 1.00 81.75 73 ARG A O 1
ATOM 609 N N . PHE A 1 74 ? -11.895 14.979 25.661 1.00 83.81 74 PHE A N 1
ATOM 610 C CA . PHE A 1 74 ? -10.538 14.416 25.637 1.00 83.81 74 PHE A CA 1
ATOM 611 C C . PHE A 1 74 ? -10.526 12.932 25.272 1.00 83.81 74 PHE A C 1
ATOM 613 O O . PHE A 1 74 ? -9.659 12.502 24.509 1.00 83.81 74 PHE A O 1
ATOM 620 N N . TYR A 1 75 ? -11.482 12.159 25.786 1.00 80.50 75 TYR A N 1
ATOM 621 C CA . TYR A 1 75 ? -11.624 10.749 25.441 1.00 80.50 75 TYR A CA 1
ATOM 622 C C . TYR A 1 75 ? -11.955 10.561 23.954 1.00 80.50 75 TYR A C 1
ATOM 624 O O . TYR A 1 75 ? -11.266 9.812 23.264 1.00 80.50 75 TYR A O 1
ATOM 632 N N . GLU A 1 76 ? -12.930 11.309 23.433 1.00 85.88 76 GLU A N 1
ATOM 633 C CA . GLU A 1 76 ? -13.307 11.283 22.013 1.00 85.88 76 GLU A CA 1
ATOM 634 C C . GLU A 1 76 ? -12.134 11.671 21.099 1.00 85.88 76 GLU A C 1
ATOM 636 O O . GLU A 1 76 ? -11.902 11.024 20.078 1.00 85.88 76 GLU A O 1
ATOM 641 N N . LEU A 1 77 ? -11.343 12.682 21.478 1.00 90.25 77 LEU A N 1
ATOM 642 C CA . LEU A 1 77 ? -10.134 13.068 20.741 1.00 90.25 77 LEU A CA 1
ATOM 643 C C . LEU A 1 77 ? -9.068 11.967 20.746 1.00 90.25 77 LEU A C 1
ATOM 645 O O . LEU A 1 77 ? -8.397 11.768 19.736 1.00 90.25 77 LEU A O 1
ATOM 649 N N . ARG A 1 78 ? -8.909 11.248 21.861 1.00 91.00 78 ARG A N 1
ATOM 650 C CA . ARG A 1 78 ? -7.965 10.130 21.957 1.00 91.00 78 ARG A CA 1
ATOM 651 C C . ARG A 1 78 ? -8.385 8.960 21.071 1.00 91.00 78 ARG A C 1
ATOM 653 O O . ARG A 1 78 ? -7.551 8.445 20.334 1.00 91.00 78 ARG A O 1
ATOM 660 N N . GLU A 1 79 ? -9.650 8.550 21.135 1.00 90.00 79 GLU A N 1
ATOM 661 C CA . GLU A 1 79 ? -10.199 7.500 20.265 1.00 90.00 79 GLU A CA 1
ATOM 662 C C . GLU A 1 79 ? -10.064 7.889 18.791 1.00 90.00 79 GLU A C 1
ATOM 664 O O . GLU A 1 79 ? -9.573 7.108 17.976 1.00 90.00 79 GLU A O 1
ATOM 669 N N . LYS A 1 80 ? -10.394 9.142 18.460 1.00 94.44 80 LYS A N 1
ATOM 670 C CA . LYS A 1 80 ? -10.213 9.682 17.114 1.00 94.44 80 LYS A CA 1
ATOM 671 C C . LYS A 1 80 ? -8.756 9.600 16.655 1.00 94.44 80 LYS A C 1
ATOM 673 O O . LYS A 1 80 ? -8.519 9.118 15.555 1.00 94.44 80 LYS A O 1
ATOM 678 N N . ALA A 1 81 ? -7.793 9.992 17.490 1.00 94.38 81 ALA A N 1
ATOM 679 C CA . ALA A 1 81 ? -6.373 9.916 17.144 1.00 94.38 81 ALA A CA 1
ATOM 680 C C . ALA A 1 81 ? -5.909 8.472 16.867 1.00 94.38 81 ALA A C 1
ATOM 682 O O . ALA A 1 81 ? -5.170 8.236 15.915 1.00 94.38 81 ALA A O 1
ATOM 683 N N . ILE A 1 82 ? -6.383 7.493 17.647 1.00 93.81 82 ILE A N 1
ATOM 684 C CA . ILE A 1 82 ? -6.070 6.067 17.437 1.00 93.81 82 ILE A CA 1
ATOM 685 C C . ILE A 1 82 ? -6.650 5.567 16.106 1.00 93.81 82 ILE A C 1
ATOM 687 O O . ILE A 1 82 ? -6.000 4.812 15.378 1.00 93.81 82 ILE A O 1
ATOM 691 N N . LEU A 1 83 ? -7.880 5.967 15.781 1.00 93.88 83 LEU A N 1
ATOM 692 C CA . LEU A 1 83 ? -8.528 5.603 14.521 1.00 93.88 83 LEU A CA 1
ATOM 693 C C . LEU A 1 83 ? -7.859 6.272 13.317 1.00 93.88 83 LEU A C 1
ATOM 695 O O . LEU A 1 83 ? -7.686 5.622 12.285 1.00 93.88 83 LEU A O 1
ATOM 699 N N . GLU A 1 84 ? -7.455 7.535 13.450 1.00 95.44 84 GLU A N 1
ATOM 700 C CA . GLU A 1 84 ? -6.706 8.270 12.428 1.00 95.44 84 GLU A CA 1
ATOM 701 C C . GLU A 1 84 ? -5.351 7.614 12.159 1.00 95.44 84 GLU A C 1
ATOM 703 O O . GLU A 1 84 ? -5.028 7.366 11.002 1.00 95.44 84 GLU A O 1
ATOM 708 N N . GLU A 1 85 ? -4.599 7.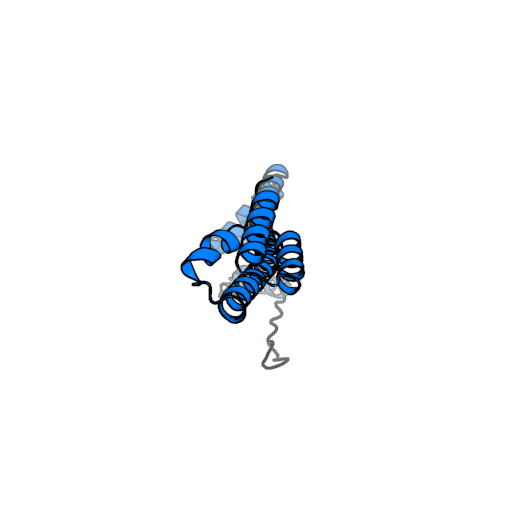235 13.197 1.00 95.31 85 GLU A N 1
ATOM 709 C CA . GLU A 1 85 ? -3.321 6.528 13.042 1.00 95.31 85 GLU A CA 1
ATOM 710 C C . GLU A 1 85 ? -3.496 5.200 12.292 1.00 95.31 85 GLU A C 1
ATOM 712 O O . GLU A 1 85 ? -2.781 4.918 11.328 1.00 95.31 85 GLU A O 1
ATOM 717 N N . ARG A 1 86 ? -4.490 4.392 12.682 1.00 93.56 86 ARG A N 1
ATOM 718 C CA . ARG A 1 86 ? -4.791 3.125 11.995 1.00 93.56 86 ARG A CA 1
ATOM 719 C C . ARG A 1 86 ? -5.176 3.344 10.537 1.00 93.56 86 ARG A C 1
ATOM 721 O O . ARG A 1 86 ? -4.719 2.599 9.674 1.00 93.56 86 ARG A O 1
ATOM 728 N N . SER A 1 87 ? -6.003 4.351 10.272 1.00 93.00 87 SER A N 1
ATOM 729 C CA . SER A 1 87 ? -6.460 4.673 8.919 1.00 93.00 87 SER A CA 1
ATOM 730 C C . SER A 1 87 ? -5.300 5.146 8.046 1.00 93.00 87 SER A C 1
ATOM 732 O O . SER A 1 87 ? -5.140 4.642 6.939 1.00 93.00 87 SER A O 1
ATOM 734 N N . ALA A 1 88 ? -4.432 6.009 8.577 1.00 96.94 88 ALA A N 1
ATOM 735 C CA . ALA A 1 88 ? -3.251 6.503 7.878 1.00 96.94 88 ALA A CA 1
ATOM 736 C C . ALA A 1 88 ? -2.290 5.371 7.484 1.00 96.94 88 ALA A C 1
ATOM 738 O O . ALA A 1 88 ? -1.756 5.374 6.379 1.00 96.94 88 ALA A O 1
ATOM 739 N N . ILE A 1 89 ? -2.091 4.368 8.348 1.00 96.06 89 ILE A N 1
ATOM 740 C CA . ILE A 1 89 ? -1.250 3.202 8.026 1.00 96.06 89 ILE A CA 1
ATOM 741 C C . ILE A 1 89 ? -1.857 2.382 6.881 1.00 96.06 89 ILE A C 1
ATOM 743 O O . ILE A 1 89 ? -1.136 1.942 5.984 1.00 96.06 89 ILE A O 1
ATOM 747 N N . VAL A 1 90 ? -3.172 2.154 6.913 1.00 95.81 90 VAL A N 1
ATOM 748 C CA . VAL A 1 90 ? -3.878 1.399 5.867 1.00 95.81 90 VAL A CA 1
ATOM 749 C C . VAL A 1 90 ? -3.808 2.134 4.532 1.00 95.81 90 VAL A C 1
ATOM 751 O O . VAL A 1 90 ? -3.482 1.520 3.518 1.00 95.81 90 VAL A O 1
ATOM 754 N N . GLU A 1 91 ? -4.059 3.441 4.539 1.00 95.81 91 GLU A N 1
ATOM 755 C CA . GLU A 1 91 ? -3.983 4.296 3.355 1.00 95.81 91 GLU A CA 1
ATOM 756 C C . GLU A 1 91 ? -2.564 4.328 2.780 1.00 95.81 91 GLU A C 1
ATOM 758 O O . GLU A 1 91 ? -2.376 3.994 1.613 1.00 95.81 91 GLU A O 1
ATOM 763 N N . ALA A 1 92 ? -1.549 4.587 3.610 1.00 96.75 92 ALA A N 1
ATOM 764 C CA . ALA A 1 92 ? -0.152 4.609 3.177 1.00 96.75 92 ALA A CA 1
ATOM 765 C C . ALA A 1 92 ? 0.299 3.270 2.572 1.00 96.75 92 ALA A C 1
ATOM 767 O O . ALA A 1 92 ? 1.072 3.241 1.611 1.00 96.75 92 ALA A O 1
ATOM 768 N N . ARG A 1 93 ? -0.189 2.143 3.106 1.00 96.75 93 ARG A N 1
ATOM 769 C CA . ARG A 1 93 ? 0.081 0.823 2.530 1.00 96.75 93 ARG A CA 1
ATOM 770 C C . ARG A 1 93 ? -0.583 0.659 1.165 1.00 96.75 93 ARG A C 1
ATOM 772 O O . ARG A 1 93 ? 0.082 0.209 0.237 1.00 96.75 93 ARG A O 1
ATOM 779 N N . ALA A 1 94 ? -1.858 1.022 1.043 1.00 96.12 94 ALA A N 1
ATOM 780 C CA . ALA A 1 94 ? -2.591 0.924 -0.216 1.00 96.12 94 ALA A CA 1
ATOM 781 C C . ALA A 1 94 ? -1.963 1.811 -1.304 1.00 96.12 94 ALA A C 1
ATOM 783 O O . ALA A 1 94 ? -1.732 1.352 -2.423 1.00 96.12 94 ALA A O 1
ATOM 784 N N . GLU A 1 95 ? -1.605 3.052 -0.969 1.00 95.62 95 GLU A N 1
ATOM 785 C CA . GLU A 1 95 ? -0.873 3.948 -1.868 1.00 95.62 95 GLU A CA 1
ATOM 786 C C . GLU A 1 95 ? 0.488 3.368 -2.265 1.00 95.62 95 GLU A C 1
ATOM 788 O O . GLU A 1 95 ? 0.849 3.378 -3.443 1.00 95.62 95 GLU A O 1
ATOM 793 N N . GLY A 1 96 ? 1.229 2.814 -1.301 1.00 97.50 96 GLY A N 1
ATOM 794 C CA . GLY A 1 96 ? 2.516 2.168 -1.543 1.00 97.50 96 GLY A CA 1
ATOM 795 C C . GLY A 1 96 ? 2.421 0.982 -2.504 1.00 97.50 96 GLY A C 1
ATOM 796 O O . GLY A 1 96 ? 3.253 0.861 -3.404 1.00 97.50 96 GLY A O 1
ATOM 797 N N . GLU A 1 97 ? 1.396 0.140 -2.359 1.00 97.06 97 GLU A N 1
ATOM 798 C CA . GLU A 1 97 ? 1.124 -0.986 -3.262 1.00 97.06 97 GLU A CA 1
ATOM 799 C C . GLU A 1 97 ? 0.806 -0.486 -4.683 1.00 97.06 97 GLU A C 1
ATOM 801 O O . GLU A 1 97 ? 1.443 -0.925 -5.643 1.00 97.06 97 GLU A O 1
ATOM 806 N N . VAL A 1 98 ? -0.074 0.511 -4.831 1.00 97.06 98 VAL A N 1
ATOM 807 C CA . VAL A 1 98 ? -0.432 1.092 -6.141 1.00 97.06 98 VAL A CA 1
ATOM 808 C C . VAL A 1 98 ? 0.775 1.734 -6.832 1.00 97.06 98 VAL A C 1
ATOM 810 O O . VAL A 1 98 ? 1.025 1.490 -8.018 1.00 97.06 98 VAL A O 1
ATOM 813 N N . VAL A 1 99 ? 1.549 2.549 -6.110 1.00 96.94 99 VAL A N 1
ATOM 814 C CA . VAL A 1 99 ? 2.757 3.194 -6.647 1.00 96.94 99 VAL A CA 1
ATOM 815 C C . VAL A 1 99 ? 3.814 2.148 -6.998 1.00 96.94 99 VAL A C 1
ATOM 817 O O . VAL A 1 99 ? 4.455 2.259 -8.046 1.00 96.94 99 VAL A O 1
ATOM 820 N N . GLY A 1 100 ? 3.984 1.123 -6.161 1.00 97.31 100 GLY A N 1
ATOM 821 C CA . GLY A 1 100 ? 4.907 0.015 -6.394 1.00 97.31 100 GLY A CA 1
ATOM 822 C C . GLY A 1 100 ? 4.567 -0.766 -7.662 1.00 97.31 100 GLY A C 1
ATOM 823 O O . GLY A 1 100 ? 5.432 -0.963 -8.513 1.00 97.31 100 GLY A O 1
ATOM 824 N N . GLU A 1 101 ? 3.300 -1.136 -7.850 1.00 97.25 101 GLU A N 1
ATOM 825 C CA . GLU A 1 101 ? 2.840 -1.814 -9.064 1.00 97.25 101 GLU A CA 1
ATOM 826 C C . GLU A 1 101 ? 2.997 -0.954 -10.321 1.00 97.25 101 GLU A C 1
ATOM 828 O O . GLU A 1 101 ? 3.332 -1.464 -11.394 1.00 97.25 101 GLU A O 1
ATOM 833 N N . ALA A 1 102 ? 2.726 0.350 -10.229 1.00 95.50 102 ALA A N 1
ATOM 834 C CA . ALA A 1 102 ? 2.898 1.262 -11.353 1.00 95.50 102 ALA A CA 1
ATOM 835 C C . ALA A 1 102 ? 4.378 1.375 -11.753 1.00 95.50 102 ALA A C 1
ATOM 837 O O . ALA A 1 102 ? 4.704 1.203 -12.930 1.00 95.50 102 ALA A O 1
ATOM 838 N N . LYS A 1 103 ? 5.276 1.590 -10.782 1.00 95.56 103 LYS A N 1
ATOM 839 C CA . LYS A 1 103 ? 6.727 1.645 -11.016 1.00 95.56 103 LYS A CA 1
ATOM 840 C C . LYS A 1 103 ? 7.262 0.328 -11.564 1.00 95.56 103 LYS A C 1
ATOM 842 O O . LYS A 1 103 ? 7.884 0.338 -12.621 1.00 95.56 103 LYS A O 1
ATOM 847 N N . GLY A 1 104 ? 6.923 -0.799 -10.938 1.00 96.44 104 GLY A N 1
ATOM 848 C CA . GLY A 1 104 ? 7.369 -2.122 -11.380 1.00 96.44 104 GLY A CA 1
ATOM 849 C C . GLY A 1 104 ? 6.916 -2.461 -12.804 1.00 96.44 104 GLY A C 1
ATOM 850 O O . GLY A 1 104 ? 7.671 -3.048 -13.575 1.00 96.44 104 GLY A O 1
ATOM 851 N N . ARG A 1 105 ? 5.714 -2.027 -13.213 1.00 95.88 105 ARG A N 1
ATOM 852 C CA . ARG A 1 105 ? 5.255 -2.173 -14.606 1.00 95.88 105 ARG A CA 1
ATOM 853 C C . ARG A 1 105 ? 6.078 -1.349 -15.594 1.00 95.88 105 ARG A C 1
ATOM 855 O O . ARG A 1 105 ? 6.320 -1.818 -16.705 1.00 95.88 105 ARG A O 1
ATOM 862 N N . VAL A 1 106 ? 6.467 -0.128 -15.233 1.00 94.81 106 VAL A N 1
ATOM 863 C CA . VAL A 1 106 ? 7.285 0.741 -16.095 1.00 94.81 106 VAL A CA 1
ATOM 864 C C . VAL A 1 106 ? 8.715 0.213 -16.188 1.00 94.81 106 VAL A C 1
ATOM 866 O O . VAL A 1 106 ? 9.222 0.045 -17.296 1.00 94.81 106 VAL A O 1
ATOM 869 N N . GLU A 1 107 ? 9.325 -0.121 -15.052 1.00 95.19 107 GLU A N 1
ATOM 870 C CA . GLU A 1 107 ? 10.673 -0.691 -14.971 1.00 95.19 107 GLU A CA 1
ATOM 871 C C . GLU A 1 107 ? 10.762 -2.008 -15.748 1.00 95.19 107 GLU A C 1
ATOM 873 O O . GLU A 1 107 ? 11.601 -2.134 -16.635 1.00 95.19 107 GLU A O 1
ATOM 878 N N . GLY A 1 108 ? 9.822 -2.936 -15.540 1.00 96.44 108 GLY A N 1
ATOM 879 C CA . GLY A 1 108 ? 9.801 -4.208 -16.266 1.00 96.44 108 GLY A CA 1
ATOM 880 C C . GLY A 1 108 ? 9.646 -4.045 -17.784 1.00 96.44 108 GLY A C 1
ATOM 881 O O . GLY A 1 108 ? 10.234 -4.802 -18.557 1.00 96.44 108 GLY A O 1
ATOM 882 N N . ARG A 1 109 ? 8.904 -3.028 -18.250 1.00 96.19 109 ARG A N 1
ATOM 883 C CA . ARG A 1 109 ? 8.837 -2.696 -19.686 1.00 96.19 109 ARG A CA 1
ATOM 884 C C . ARG A 1 109 ? 10.168 -2.162 -20.207 1.00 96.19 109 ARG A C 1
ATOM 886 O O . ARG A 1 109 ? 10.548 -2.509 -21.324 1.00 96.19 109 ARG A O 1
ATOM 893 N N . ALA A 1 110 ? 10.857 -1.325 -19.434 1.00 95.81 110 ALA A N 1
ATOM 894 C CA . ALA A 1 110 ? 12.151 -0.780 -19.825 1.00 95.81 110 ALA A CA 1
ATOM 895 C C . ALA A 1 110 ? 13.199 -1.896 -19.898 1.00 95.81 110 ALA A C 1
ATOM 897 O O . ALA A 1 110 ? 13.854 -2.042 -20.926 1.00 95.81 110 ALA A O 1
ATOM 898 N N . GLU A 1 111 ? 13.276 -2.751 -18.878 1.00 96.06 111 GLU A N 1
ATOM 899 C CA . GLU A 1 111 ? 14.168 -3.915 -18.847 1.00 96.06 111 GLU A CA 1
ATOM 900 C C . GLU A 1 111 ? 13.926 -4.861 -20.030 1.00 96.06 111 GLU A C 1
ATOM 902 O O . GLU A 1 111 ? 14.878 -5.286 -20.686 1.00 96.06 111 GLU A O 1
ATOM 907 N N . ALA A 1 112 ? 12.663 -5.139 -20.372 1.00 96.12 112 ALA A N 1
ATOM 908 C CA . ALA A 1 112 ? 12.328 -5.976 -21.523 1.00 96.12 112 ALA A CA 1
ATOM 909 C C . ALA A 1 112 ? 12.832 -5.379 -22.851 1.00 96.12 112 ALA A C 1
ATOM 911 O O . ALA A 1 112 ? 13.372 -6.100 -23.694 1.00 96.12 112 ALA A O 1
ATOM 912 N N . LYS A 1 113 ? 12.701 -4.060 -23.043 1.00 95.75 113 LYS A N 1
ATOM 913 C CA . LYS A 1 113 ? 13.222 -3.372 -24.238 1.00 95.75 113 LYS A CA 1
ATOM 914 C C . LYS A 1 113 ? 14.748 -3.338 -24.258 1.00 95.75 113 LYS A C 1
ATOM 916 O O . LYS A 1 113 ? 15.350 -3.616 -25.291 1.00 95.75 113 LYS A O 1
ATOM 921 N N . GLN A 1 114 ? 15.379 -3.060 -23.121 1.00 95.06 114 GLN A N 1
ATOM 922 C CA . GLN A 1 114 ? 16.833 -3.110 -22.972 1.00 95.06 114 GLN A CA 1
ATOM 923 C C . GLN A 1 114 ? 17.386 -4.494 -23.340 1.00 95.06 114 GLN A C 1
ATOM 925 O O . GLN A 1 114 ? 18.368 -4.605 -24.080 1.00 95.06 114 GLN A O 1
ATOM 930 N N . GLU A 1 115 ? 16.742 -5.561 -22.862 1.00 94.75 115 GLU A N 1
ATOM 931 C CA . GLU A 1 115 ? 17.111 -6.934 -23.194 1.00 94.75 115 GLU A CA 1
ATOM 932 C C . GLU A 1 115 ? 16.916 -7.220 -24.690 1.00 94.75 115 GLU A C 1
ATOM 934 O O . GLU A 1 115 ? 17.781 -7.842 -25.313 1.00 94.75 115 GLU A O 1
ATOM 939 N N . ALA A 1 116 ? 15.821 -6.737 -25.287 1.00 94.94 116 ALA A N 1
ATOM 940 C CA . ALA A 1 116 ? 15.560 -6.872 -26.718 1.00 94.94 116 ALA A CA 1
ATOM 941 C C . ALA A 1 116 ? 16.644 -6.191 -27.569 1.00 94.94 116 ALA A C 1
ATOM 943 O O . ALA A 1 116 ? 17.178 -6.826 -28.481 1.00 94.94 116 ALA A O 1
ATOM 944 N N . ILE A 1 117 ? 17.034 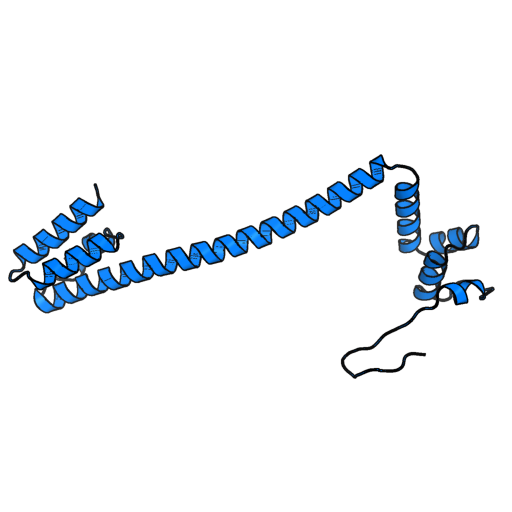-4.959 -27.226 1.00 94.56 117 ILE A N 1
ATOM 945 C CA . ILE A 1 117 ? 18.133 -4.230 -27.877 1.00 94.56 117 ILE A CA 1
ATOM 946 C C . ILE A 1 117 ? 19.437 -5.025 -27.758 1.00 94.56 117 ILE A C 1
ATOM 948 O O . ILE A 1 117 ? 20.107 -5.272 -28.761 1.00 94.56 117 ILE A O 1
ATOM 952 N N . CYS A 1 118 ? 19.786 -5.498 -26.556 1.00 93.69 118 CYS A N 1
ATOM 953 C CA . CYS A 1 118 ? 21.009 -6.277 -26.348 1.00 93.69 118 CYS A CA 1
ATOM 954 C C . CYS A 1 118 ? 21.017 -7.564 -27.189 1.00 93.69 118 CYS A C 1
ATOM 956 O O . CYS A 1 118 ? 21.998 -7.854 -27.876 1.00 93.69 118 CYS A O 1
ATOM 958 N N . LYS A 1 119 ? 19.913 -8.323 -27.181 1.00 93.75 119 LYS A N 1
ATOM 959 C CA . LYS A 1 119 ? 19.761 -9.546 -27.986 1.00 93.75 119 LYS A CA 1
ATOM 960 C C . LYS A 1 119 ? 19.882 -9.251 -29.476 1.00 93.75 119 LYS A C 1
ATOM 962 O O . LYS A 1 119 ? 20.559 -9.998 -30.182 1.00 93.75 119 LYS A O 1
ATOM 967 N N . PHE A 1 120 ? 19.248 -8.180 -29.947 1.00 93.62 120 PHE A N 1
ATOM 968 C CA . PHE A 1 120 ? 19.299 -7.771 -31.345 1.00 93.62 120 PHE A CA 1
ATOM 969 C C . PHE A 1 120 ? 20.730 -7.452 -31.777 1.00 93.62 120 PHE A C 1
ATOM 971 O O . PHE A 1 120 ? 21.207 -8.000 -32.771 1.00 93.62 120 PHE A O 1
ATOM 978 N N . MET A 1 121 ? 21.451 -6.661 -30.983 1.00 92.88 121 MET A N 1
ATOM 979 C CA . MET A 1 121 ? 22.836 -6.298 -31.268 1.00 92.88 121 MET A CA 1
ATOM 980 C C . MET A 1 121 ? 23.764 -7.513 -31.333 1.00 92.88 121 MET A C 1
ATOM 982 O O . MET A 1 121 ? 24.558 -7.642 -32.264 1.00 92.88 121 MET A O 1
ATOM 986 N N . THR A 1 122 ? 23.630 -8.452 -30.395 1.00 93.38 122 THR A N 1
ATOM 987 C CA . THR A 1 122 ? 24.426 -9.685 -30.414 1.00 93.38 122 THR A CA 1
ATOM 988 C C . THR A 1 122 ? 24.080 -10.574 -31.609 1.00 93.38 122 THR A C 1
ATOM 990 O O . THR A 1 122 ? 24.976 -11.158 -32.211 1.00 93.38 122 THR A O 1
ATOM 993 N N . LYS A 1 123 ? 22.800 -10.692 -31.984 1.00 93.56 123 LYS A N 1
ATOM 994 C CA . LYS A 1 123 ? 22.371 -11.581 -33.077 1.00 93.56 123 LYS A CA 1
ATOM 995 C C . LYS A 1 123 ? 22.651 -11.023 -34.469 1.00 93.56 123 LYS A C 1
ATOM 997 O O . LYS A 1 123 ? 23.025 -11.800 -35.341 1.00 93.56 123 LYS A O 1
ATOM 1002 N N . ARG A 1 124 ? 22.453 -9.721 -34.686 1.00 92.50 124 ARG A N 1
ATOM 1003 C CA . ARG A 1 124 ? 22.613 -9.083 -36.003 1.00 92.50 124 ARG A CA 1
ATOM 1004 C C . ARG A 1 124 ? 24.044 -8.632 -36.269 1.00 92.50 124 ARG A C 1
ATOM 1006 O O . ARG A 1 124 ? 24.525 -8.806 -37.382 1.00 92.50 124 ARG A O 1
ATOM 1013 N N . PHE A 1 125 ? 24.715 -8.085 -35.258 1.00 90.62 125 PHE A N 1
ATOM 1014 C CA . PHE A 1 125 ? 26.027 -7.446 -35.407 1.00 90.62 125 PHE A CA 1
ATOM 1015 C C . PHE A 1 125 ? 27.160 -8.206 -34.707 1.00 90.62 125 PHE A C 1
ATOM 1017 O O . PHE A 1 125 ? 28.315 -7.811 -34.818 1.00 90.62 125 PHE A O 1
ATOM 1024 N N . GLY A 1 126 ? 26.859 -9.293 -33.987 1.00 90.12 126 GLY A N 1
ATOM 1025 C CA . GLY A 1 126 ? 27.872 -10.129 -33.334 1.00 90.12 126 GLY A CA 1
ATOM 1026 C C . GLY A 1 126 ? 28.565 -9.473 -32.136 1.00 90.12 126 GLY A C 1
ATOM 1027 O O . GLY A 1 126 ? 29.558 -10.006 -31.648 1.00 90.12 126 GLY A O 1
ATOM 1028 N N . ILE A 1 127 ? 28.062 -8.335 -31.650 1.00 88.88 127 ILE A N 1
ATOM 1029 C CA . ILE A 1 127 ? 28.694 -7.601 -30.551 1.00 88.88 127 ILE A CA 1
ATOM 1030 C C . ILE A 1 127 ? 28.447 -8.332 -29.225 1.00 88.88 127 ILE A C 1
ATOM 1032 O O . ILE A 1 127 ? 27.327 -8.769 -28.919 1.00 88.88 127 ILE A O 1
ATOM 1036 N N . ALA A 1 128 ? 29.504 -8.449 -28.421 1.00 87.19 128 ALA A N 1
ATOM 1037 C CA . ALA A 1 128 ? 29.444 -9.094 -27.122 1.00 87.19 128 ALA A CA 1
ATOM 1038 C C . ALA A 1 128 ? 28.482 -8.344 -26.174 1.00 87.19 128 ALA A C 1
ATOM 1040 O O . ALA A 1 12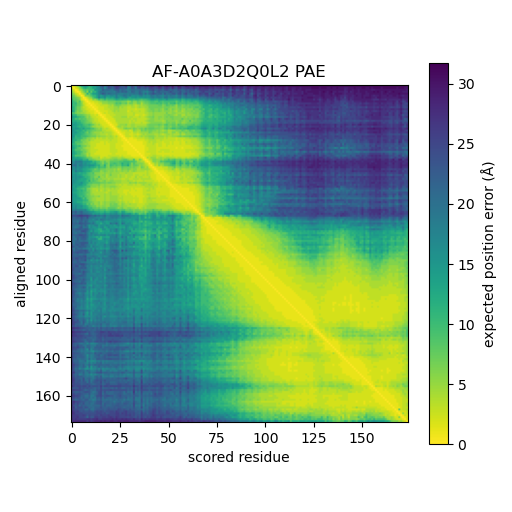8 ? 28.573 -7.119 -26.045 1.00 87.19 128 ALA A O 1
ATOM 1041 N N . PRO A 1 129 ? 27.605 -9.051 -25.432 1.00 80.88 129 PRO A N 1
ATOM 1042 C CA . PRO A 1 129 ? 26.667 -8.416 -24.504 1.00 80.88 129 PRO A CA 1
ATOM 1043 C C . PRO A 1 129 ? 27.343 -7.499 -23.477 1.00 80.88 129 PRO A C 1
ATOM 1045 O O . PRO A 1 129 ? 26.781 -6.472 -23.113 1.00 80.88 129 PRO A O 1
ATOM 1048 N N . GLY A 1 130 ? 28.561 -7.839 -23.040 1.00 84.00 130 GLY A N 1
ATOM 1049 C CA . GLY A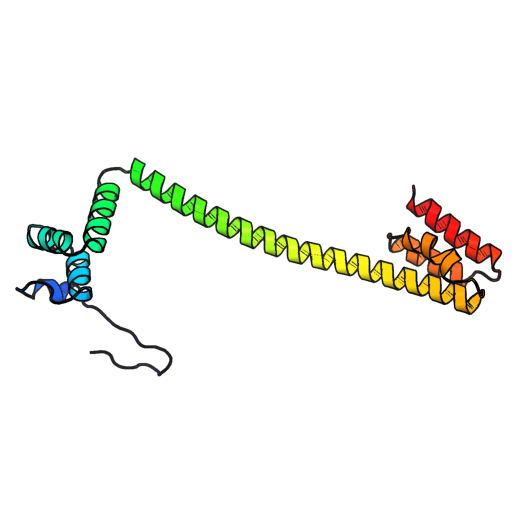 1 130 ? 29.321 -7.053 -22.064 1.00 84.00 130 GLY A CA 1
ATOM 1050 C C . GLY A 1 130 ? 29.712 -5.649 -22.538 1.00 84.00 130 GLY A C 1
ATOM 1051 O O . GLY A 1 130 ? 29.895 -4.769 -21.704 1.00 84.00 130 GLY A O 1
ATOM 1052 N N . GLU A 1 131 ? 29.790 -5.411 -23.849 1.00 84.88 131 GLU A N 1
ATOM 1053 C CA . GLU A 1 131 ? 30.159 -4.103 -24.407 1.00 84.88 131 GLU A CA 1
ATOM 1054 C C . GLU A 1 131 ? 28.966 -3.140 -24.491 1.00 84.88 131 GLU A C 1
ATOM 1056 O O . GLU A 1 131 ? 29.120 -1.927 -24.343 1.00 84.88 131 GLU A O 1
ATOM 1061 N N . ILE A 1 132 ? 27.762 -3.675 -24.707 1.00 86.31 132 ILE A N 1
ATOM 1062 C CA . ILE A 1 132 ? 26.552 -2.879 -24.963 1.00 86.31 132 ILE A CA 1
ATOM 1063 C C . ILE A 1 132 ? 25.667 -2.766 -23.725 1.00 86.31 132 ILE A C 1
ATOM 1065 O O . ILE A 1 132 ? 25.099 -1.705 -23.462 1.00 86.31 132 ILE A O 1
ATOM 1069 N N . MET A 1 133 ? 25.558 -3.842 -22.943 1.00 88.88 133 MET A N 1
ATOM 1070 C CA . MET A 1 133 ? 24.656 -3.918 -21.795 1.00 88.8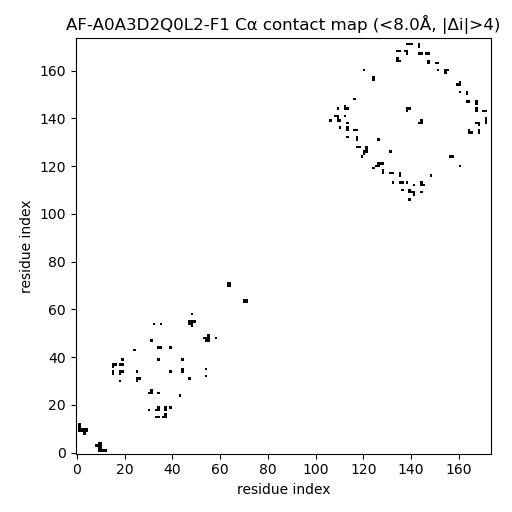8 133 MET A CA 1
ATOM 1071 C C . MET A 1 133 ? 24.853 -2.775 -20.785 1.00 88.88 133 MET A C 1
ATOM 1073 O O . MET A 1 133 ? 23.842 -2.233 -20.341 1.00 88.88 133 MET A O 1
ATOM 1077 N N . PRO A 1 134 ? 26.082 -2.331 -20.447 1.00 91.38 134 PRO A N 1
ATOM 1078 C CA . PRO A 1 134 ? 26.267 -1.204 -19.532 1.00 91.38 134 PRO A CA 1
ATOM 1079 C C . PRO A 1 134 ? 25.698 0.117 -20.059 1.00 91.38 134 PRO A C 1
ATOM 1081 O O . PRO A 1 134 ? 25.254 0.938 -19.263 1.00 91.38 134 PRO A O 1
ATOM 1084 N N . LYS A 1 135 ? 25.703 0.329 -21.383 1.00 90.19 135 LYS A N 1
ATOM 1085 C CA . LYS A 1 135 ? 25.155 1.536 -22.021 1.00 90.19 135 LYS A CA 1
ATOM 1086 C C . LYS 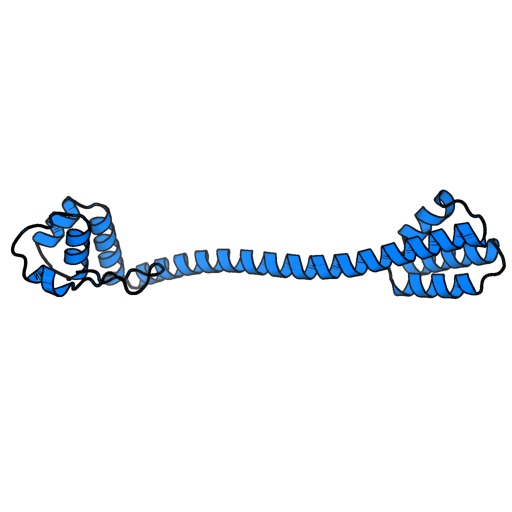A 1 135 ? 23.631 1.467 -22.091 1.00 90.19 135 LYS A C 1
ATOM 1088 O O . LYS A 1 135 ? 22.947 2.401 -21.701 1.00 90.19 135 LYS A O 1
ATOM 1093 N N . VAL A 1 136 ? 23.092 0.327 -22.517 1.00 91.81 136 VAL A N 1
ATOM 1094 C CA . VAL A 1 136 ? 21.641 0.134 -22.661 1.00 91.81 136 VAL A CA 1
ATOM 1095 C C . VAL A 1 136 ? 20.926 0.136 -21.309 1.00 91.81 136 VAL A C 1
ATOM 1097 O O . VAL A 1 136 ? 19.863 0.734 -21.199 1.00 91.81 136 VAL A O 1
ATOM 1100 N N . LYS A 1 137 ? 21.535 -0.423 -20.252 1.00 91.44 137 LYS A N 1
ATOM 1101 C CA . LYS A 1 137 ? 20.974 -0.388 -18.888 1.00 91.44 137 LYS A CA 1
ATOM 1102 C C . LYS A 1 137 ? 20.830 1.016 -18.302 1.00 91.44 137 LYS A C 1
ATOM 1104 O O . LYS A 1 137 ? 20.021 1.202 -17.399 1.00 91.44 137 LYS A O 1
ATOM 1109 N N . GLN A 1 138 ? 21.606 1.988 -18.783 1.00 91.31 138 GLN A N 1
ATOM 1110 C CA . GLN A 1 138 ? 21.476 3.377 -18.337 1.00 91.31 138 GLN A CA 1
ATOM 1111 C C . GLN A 1 138 ? 20.220 4.037 -18.910 1.00 91.31 138 GLN A C 1
ATOM 1113 O O . GLN A 1 138 ? 19.673 4.926 -18.276 1.00 91.31 138 GLN A O 1
ATOM 1118 N N . MET A 1 139 ? 19.722 3.583 -20.062 1.00 92.38 139 MET A N 1
ATOM 1119 C CA . MET A 1 139 ? 18.533 4.149 -20.693 1.00 92.38 139 MET A CA 1
ATOM 1120 C C . MET A 1 139 ? 17.272 3.567 -20.053 1.00 92.38 139 MET A C 1
ATOM 1122 O O . MET A 1 139 ? 16.856 2.466 -20.399 1.00 92.38 139 MET A O 1
ATOM 1126 N N . THR A 1 140 ? 16.648 4.283 -19.121 1.00 92.06 140 THR A N 1
ATOM 1127 C CA . THR A 1 140 ? 15.397 3.830 -18.473 1.00 92.06 140 THR A CA 1
ATOM 1128 C C . THR A 1 140 ? 14.138 4.439 -19.091 1.00 92.06 140 THR A C 1
ATOM 1130 O O . THR A 1 140 ? 13.033 3.957 -18.842 1.00 92.06 140 THR A O 1
ATOM 1133 N N . ASN A 1 141 ? 14.282 5.468 -19.932 1.00 93.12 141 ASN A N 1
ATOM 1134 C CA . ASN A 1 141 ? 13.157 6.090 -20.623 1.00 93.12 141 ASN A CA 1
ATOM 1135 C C . ASN A 1 141 ? 12.651 5.187 -21.764 1.00 93.12 141 ASN A C 1
ATOM 1137 O O . ASN A 1 141 ? 13.386 4.864 -22.699 1.00 93.12 141 ASN A O 1
ATOM 1141 N N . LEU A 1 142 ? 11.372 4.811 -21.692 1.00 93.44 142 LEU A N 1
ATOM 1142 C CA . LEU A 1 142 ? 10.719 3.929 -22.659 1.00 93.44 142 LEU A CA 1
ATOM 1143 C C . LEU A 1 142 ? 10.681 4.486 -24.084 1.00 93.44 142 LEU A C 1
ATOM 1145 O O . LEU A 1 142 ? 10.756 3.684 -25.010 1.00 93.44 142 LEU A O 1
ATOM 1149 N N . GLU A 1 143 ? 10.554 5.803 -24.251 1.00 93.88 143 GLU A N 1
ATOM 1150 C CA . GLU A 1 143 ? 10.489 6.460 -25.563 1.00 93.88 143 GLU A CA 1
ATOM 1151 C C . GLU A 1 143 ? 11.856 6.436 -26.249 1.00 93.88 143 GLU A C 1
ATOM 1153 O O . GLU A 1 143 ? 11.959 6.120 -27.431 1.00 93.88 143 GLU A O 1
ATOM 1158 N N . ILE A 1 144 ? 12.921 6.683 -25.479 1.00 94.38 144 ILE A N 1
ATOM 1159 C CA . ILE A 1 144 ? 14.300 6.588 -25.970 1.00 94.38 144 ILE A CA 1
ATOM 1160 C C . ILE A 1 144 ? 14.606 5.148 -26.382 1.00 94.38 144 ILE A C 1
ATOM 1162 O O . ILE A 1 144 ? 15.170 4.923 -27.448 1.00 94.38 144 ILE A O 1
ATOM 1166 N N . LEU A 1 145 ? 14.203 4.168 -25.568 1.00 94.94 145 LEU A N 1
ATOM 1167 C CA . LEU A 1 145 ? 14.391 2.753 -25.887 1.00 94.94 145 LEU A CA 1
ATOM 1168 C C . LEU A 1 145 ? 13.633 2.328 -27.154 1.00 94.94 145 LEU A C 1
ATOM 1170 O O . LEU A 1 145 ? 14.186 1.567 -27.944 1.00 94.94 145 LEU A O 1
ATOM 1174 N N . ASP A 1 146 ? 12.403 2.809 -27.367 1.00 95.00 146 ASP A N 1
ATOM 1175 C CA . ASP A 1 146 ? 11.656 2.533 -28.605 1.00 95.00 146 ASP A CA 1
ATOM 1176 C C . ASP A 1 146 ? 12.343 3.141 -29.819 1.00 95.00 146 ASP A C 1
ATOM 1178 O O . ASP A 1 146 ? 12.597 2.441 -30.796 1.00 95.00 146 ASP A O 1
ATOM 1182 N N . HIS A 1 147 ? 12.709 4.418 -29.733 1.00 94.44 147 HIS A N 1
ATOM 1183 C CA . HIS A 1 147 ? 13.374 5.121 -30.820 1.00 94.44 147 HIS A CA 1
ATOM 1184 C C . HIS A 1 147 ? 14.711 4.465 -31.194 1.00 94.44 147 HIS A C 1
ATOM 1186 O O . HIS A 1 147 ? 14.965 4.203 -32.368 1.00 94.44 147 HIS A O 1
ATOM 1192 N N . VAL A 1 148 ? 15.529 4.109 -30.198 1.00 95.00 148 VAL A N 1
ATOM 1193 C CA . VAL A 1 148 ? 16.778 3.361 -30.408 1.00 95.00 148 VAL A CA 1
ATOM 1194 C C . VAL A 1 148 ? 16.497 2.026 -31.094 1.00 95.00 148 VAL A C 1
ATOM 1196 O O . VAL A 1 148 ? 17.202 1.663 -32.031 1.00 95.00 148 VAL A O 1
ATOM 1199 N N . MET A 1 149 ? 15.473 1.286 -30.662 1.00 94.56 149 MET A N 1
ATOM 1200 C CA . MET A 1 149 ? 15.125 0.005 -31.279 1.00 94.56 149 MET A CA 1
ATOM 1201 C C . MET A 1 149 ? 14.698 0.168 -32.747 1.00 94.56 149 MET A C 1
ATOM 1203 O O . MET A 1 149 ? 15.113 -0.620 -33.597 1.00 94.56 149 MET A O 1
ATOM 1207 N N . GLU A 1 150 ? 13.900 1.190 -33.057 1.00 94.56 150 GLU A N 1
ATOM 1208 C CA . GLU A 1 150 ? 13.458 1.503 -34.419 1.00 94.56 150 GLU A CA 1
ATOM 1209 C C . GLU A 1 150 ? 14.631 1.869 -35.335 1.00 94.56 150 GLU A C 1
ATOM 1211 O O . GLU A 1 150 ? 14.753 1.318 -36.432 1.00 94.56 150 GLU A O 1
ATOM 1216 N N . GLU A 1 151 ? 15.538 2.732 -34.876 1.00 94.69 151 GLU A N 1
ATOM 1217 C CA . GLU A 1 151 ? 16.733 3.106 -35.637 1.00 94.69 151 GLU A CA 1
ATOM 1218 C C . GLU A 1 151 ? 17.674 1.910 -35.842 1.00 94.69 151 GLU A C 1
ATOM 1220 O O . GLU A 1 151 ? 18.212 1.709 -36.935 1.00 94.69 151 GLU A O 1
ATOM 1225 N N . LEU A 1 152 ? 17.817 1.047 -34.831 1.00 93.81 152 LEU A N 1
ATOM 1226 C CA . LEU A 1 152 ? 18.617 -0.175 -34.931 1.00 93.81 152 LEU A CA 1
ATOM 1227 C C . LEU A 1 152 ? 18.096 -1.144 -35.997 1.00 93.81 152 LEU A C 1
ATOM 1229 O O . LEU A 1 152 ? 18.894 -1.862 -36.606 1.00 93.81 152 LEU A O 1
ATOM 1233 N N . PHE A 1 153 ? 16.788 -1.176 -36.271 1.00 92.25 153 PHE A N 1
ATOM 1234 C CA . PHE A 1 153 ? 16.257 -2.007 -37.354 1.00 92.25 153 PHE A CA 1
ATOM 1235 C C . PHE A 1 153 ? 16.730 -1.557 -38.740 1.00 92.25 153 PHE A C 1
ATOM 1237 O O . PHE A 1 153 ? 16.923 -2.414 -39.614 1.00 92.25 153 PHE A O 1
ATOM 1244 N N . ALA A 1 154 ? 16.952 -0.253 -38.923 1.00 92.44 154 ALA A N 1
ATOM 1245 C CA . ALA A 1 154 ? 17.428 0.345 -40.167 1.00 92.44 154 ALA A CA 1
ATOM 1246 C C . ALA A 1 154 ? 18.960 0.294 -40.330 1.00 92.44 154 ALA A C 1
ATOM 1248 O O . ALA A 1 154 ? 19.450 0.406 -41.455 1.00 92.44 154 ALA A O 1
ATOM 1249 N N . ALA A 1 155 ? 19.709 0.087 -39.242 1.00 93.31 155 ALA A N 1
ATOM 1250 C CA . ALA A 1 155 ? 21.169 0.022 -39.265 1.00 93.31 155 ALA A CA 1
ATOM 1251 C C . ALA A 1 155 ? 21.693 -1.179 -40.075 1.00 93.31 155 ALA A C 1
ATOM 1253 O O . ALA A 1 155 ? 21.239 -2.321 -39.912 1.00 93.31 155 ALA A O 1
ATOM 1254 N N . ASN A 1 156 ? 22.688 -0.945 -40.932 1.00 90.38 156 ASN A N 1
ATOM 1255 C CA . ASN A 1 156 ? 23.292 -1.984 -41.779 1.00 90.38 156 ASN A CA 1
ATOM 1256 C C . ASN A 1 156 ? 24.720 -2.336 -41.361 1.00 90.38 156 ASN A C 1
ATOM 1258 O O . ASN A 1 156 ? 25.214 -3.403 -41.726 1.00 90.38 156 ASN A O 1
ATOM 1262 N N . THR A 1 157 ? 25.364 -1.474 -40.575 1.00 92.56 157 THR A N 1
ATOM 1263 C CA . THR A 1 157 ? 26.738 -1.660 -40.101 1.00 92.56 157 THR A CA 1
ATOM 1264 C C . THR A 1 157 ? 26.821 -1.662 -38.577 1.00 92.56 157 THR A C 1
ATOM 1266 O O . THR A 1 157 ? 25.923 -1.193 -37.872 1.00 92.56 157 THR A O 1
ATOM 1269 N N . VAL A 1 158 ? 27.915 -2.224 -38.062 1.00 90.56 158 VAL A N 1
ATOM 1270 C CA . VAL A 1 158 ? 28.200 -2.293 -36.622 1.00 90.56 158 VAL A CA 1
ATOM 1271 C C . VAL A 1 158 ? 28.406 -0.880 -36.067 1.00 90.56 158 VAL A C 1
ATOM 1273 O O . VAL A 1 158 ? 27.937 -0.562 -34.975 1.00 90.56 158 VAL A O 1
ATOM 1276 N N . GLU A 1 159 ? 29.061 -0.022 -36.843 1.00 90.25 159 GLU A N 1
ATOM 1277 C CA . GLU A 1 159 ? 29.396 1.357 -36.505 1.00 90.25 159 GLU A CA 1
ATOM 1278 C C . GLU A 1 159 ? 28.141 2.231 -36.386 1.00 90.25 159 GLU A C 1
ATOM 1280 O O . GLU A 1 159 ? 27.993 2.952 -3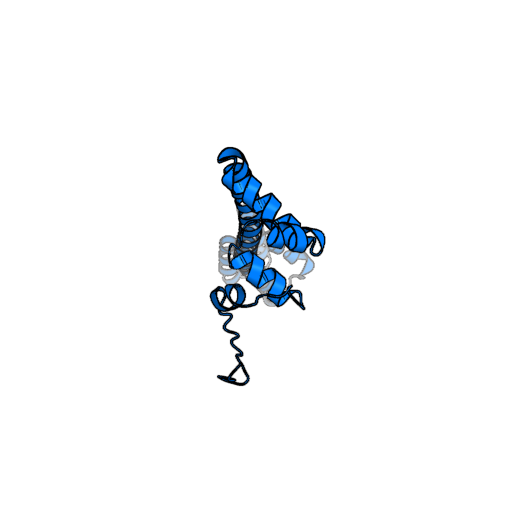5.399 1.00 90.25 159 GLU A O 1
ATOM 1285 N N . GLU A 1 160 ? 27.203 2.120 -37.335 1.00 91.94 160 GLU A N 1
ATOM 1286 C CA . GLU A 1 160 ? 25.894 2.789 -37.266 1.00 91.94 160 GLU A CA 1
ATOM 1287 C C . GLU A 1 160 ? 25.123 2.365 -36.013 1.00 91.94 160 GLU A C 1
ATOM 1289 O O . GLU A 1 160 ? 24.631 3.204 -35.260 1.00 91.94 160 GLU A O 1
ATOM 1294 N N . ALA A 1 161 ? 25.069 1.059 -35.744 1.00 90.94 161 ALA A N 1
ATOM 1295 C CA . ALA A 1 161 ? 24.348 0.518 -34.600 1.00 90.94 161 ALA A CA 1
ATOM 1296 C C . ALA A 1 161 ? 24.950 0.972 -33.254 1.00 90.94 161 ALA A C 1
ATOM 1298 O O . ALA A 1 161 ? 24.223 1.276 -32.307 1.00 90.94 161 ALA A O 1
ATOM 1299 N N . GLN A 1 162 ? 26.279 1.068 -33.156 1.00 90.38 162 GLN A N 1
ATOM 1300 C CA . GLN A 1 162 ? 26.950 1.612 -31.972 1.00 90.38 162 GLN A CA 1
ATOM 1301 C C . GLN A 1 162 ? 26.725 3.121 -31.807 1.00 90.38 162 GLN A C 1
ATOM 1303 O O . GLN A 1 162 ? 26.578 3.583 -30.670 1.00 90.38 162 GLN A O 1
ATOM 1308 N N . ALA A 1 163 ? 26.676 3.878 -32.907 1.00 92.06 163 ALA A N 1
ATOM 1309 C CA . ALA A 1 163 ? 26.387 5.309 -32.886 1.00 92.06 163 ALA A CA 1
ATOM 1310 C C . ALA A 1 163 ? 24.959 5.592 -32.393 1.00 92.06 163 ALA A C 1
ATOM 1312 O O . ALA A 1 163 ? 24.786 6.453 -31.534 1.00 92.06 163 ALA A O 1
ATOM 1313 N N . ILE A 1 164 ? 23.968 4.814 -32.842 1.00 93.06 164 ILE A N 1
ATOM 1314 C CA . ILE A 1 164 ? 22.565 4.914 -32.399 1.00 93.06 164 ILE A CA 1
ATOM 1315 C C . ILE A 1 164 ? 22.443 4.695 -30.883 1.00 93.06 164 ILE A C 1
ATOM 1317 O O . ILE A 1 164 ? 21.806 5.478 -30.182 1.00 93.06 164 ILE A O 1
ATOM 1321 N N . ILE A 1 165 ? 23.112 3.672 -30.333 1.00 91.69 165 ILE A N 1
ATOM 1322 C CA . ILE A 1 165 ? 23.119 3.434 -28.876 1.00 91.69 165 ILE A CA 1
ATOM 1323 C C . ILE A 1 165 ? 23.796 4.584 -28.121 1.00 91.69 165 ILE A C 1
ATOM 1325 O O . ILE A 1 165 ? 23.357 4.955 -27.033 1.00 91.69 165 ILE A O 1
ATOM 1329 N N . HIS A 1 166 ? 24.875 5.146 -28.666 1.00 91.00 166 HIS A N 1
ATOM 1330 C CA . HIS A 1 166 ? 25.548 6.285 -28.050 1.00 91.00 166 HIS A CA 1
ATOM 1331 C C . HIS A 1 166 ? 24.671 7.549 -28.064 1.00 91.00 166 HIS A C 1
ATOM 1333 O O . HIS A 1 166 ? 24.602 8.242 -27.051 1.00 91.00 166 HIS A O 1
ATOM 1339 N N . ASP A 1 167 ? 23.983 7.835 -29.170 1.00 90.31 167 ASP A N 1
ATOM 1340 C CA . ASP A 1 167 ? 23.071 8.979 -29.286 1.00 90.31 167 ASP A CA 1
ATOM 1341 C C . ASP A 1 167 ? 21.855 8.837 -28.359 1.00 90.31 167 ASP A C 1
ATOM 1343 O O . ASP A 1 167 ? 21.524 9.767 -27.624 1.00 90.31 167 ASP A O 1
ATOM 1347 N N . GLY A 1 168 ? 21.258 7.643 -28.290 1.00 87.69 168 GLY A N 1
ATOM 1348 C CA . GLY A 1 168 ? 20.189 7.340 -27.336 1.00 87.69 168 GLY A CA 1
ATOM 1349 C C . GLY A 1 168 ? 20.613 7.543 -25.878 1.00 87.69 168 GLY A C 1
ATOM 1350 O O . GLY A 1 168 ? 19.869 8.118 -25.085 1.00 87.69 168 GLY A O 1
ATOM 1351 N N . LEU A 1 169 ? 21.843 7.153 -25.527 1.00 86.75 169 LEU A N 1
ATOM 1352 C CA . LEU A 1 169 ? 22.412 7.418 -24.202 1.00 86.75 169 LEU A CA 1
ATOM 1353 C C . LEU A 1 169 ? 22.624 8.920 -23.960 1.00 86.75 169 LEU A C 1
ATOM 1355 O O . LEU A 1 169 ? 22.349 9.405 -22.866 1.00 86.75 169 LEU A O 1
ATOM 1359 N N . GLY A 1 170 ? 23.076 9.663 -24.973 1.00 84.69 170 GLY A N 1
ATOM 1360 C CA . GLY A 1 170 ? 23.235 11.118 -24.906 1.00 84.69 170 GLY A CA 1
ATOM 1361 C C . GLY A 1 170 ? 21.911 11.848 -24.675 1.00 84.69 170 GLY A C 1
ATOM 1362 O O . GLY A 1 170 ? 21.842 12.709 -23.803 1.00 84.69 170 GLY A O 1
ATOM 1363 N N . LYS A 1 171 ? 20.850 11.450 -25.388 1.00 83.56 171 LYS A N 1
ATOM 1364 C CA . LYS A 1 171 ? 19.478 11.961 -25.216 1.00 83.56 171 LYS A CA 1
ATOM 1365 C C . LYS A 1 171 ? 18.885 11.629 -23.843 1.00 83.56 171 LYS A C 1
ATOM 1367 O O . LYS A 1 171 ? 18.043 12.369 -23.361 1.00 83.56 171 LYS A O 1
ATOM 1372 N N . PHE A 1 172 ? 19.307 10.530 -23.214 1.00 80.00 172 PHE A N 1
ATOM 1373 C CA . PHE A 1 172 ? 18.872 10.169 -21.860 1.00 80.00 172 PHE A CA 1
ATOM 1374 C C . PHE A 1 172 ? 19.530 11.026 -20.765 1.00 80.00 172 PHE A C 1
ATOM 1376 O O . PHE A 1 172 ? 18.936 11.230 -19.710 1.00 80.00 172 PHE A O 1
ATOM 1383 N N . LEU A 1 173 ? 20.761 11.496 -20.990 1.00 74.69 173 LEU A N 1
ATOM 1384 C CA . LEU A 1 173 ? 21.532 12.274 -20.013 1.00 74.69 173 LEU A CA 1
ATOM 1385 C C . LEU A 1 173 ? 21.287 13.796 -20.080 1.00 74.69 173 LEU A C 1
ATOM 1387 O O . LEU A 1 173 ? 21.860 14.519 -19.262 1.00 74.69 173 LEU A O 1
ATOM 1391 N N . GLN A 1 174 ? 20.495 14.276 -21.044 1.00 66.12 174 GLN A N 1
ATOM 1392 C CA . GLN A 1 174 ? 20.091 15.682 -21.204 1.00 66.12 174 GLN A CA 1
ATOM 1393 C C . GLN A 1 174 ? 18.730 15.946 -20.563 1.00 66.12 174 GLN A C 1
ATOM 1395 O O . GLN A 1 174 ? 18.590 17.036 -19.964 1.00 66.12 174 GLN A O 1
#

Sequence (174 aa):
TGDIFTDLLEVHVLEIDKVKLIDRKPEDNLEAWMVYFSNLEGKEMEEIAMENAAIRKALTIEEMFWQSEKERRFYELREKAILEERSAIVEARAEGEVVGEAKGRVEGRAEAKQEAICKFMTKRFGIAPGEIMPKVKQMTNLEILDHVMEELFAANTVEEAQAIIHDGLGKFLQ

pLDDT: mean 86.74, std 9.32, range [48.56, 97.5]

Solvent-accessible surface area (backbone atoms only — not comparable to full-atom values): 10059 Å² total; per-residue (Å²): 137,73,72,76,81,46,103,88,46,80,65,85,82,81,67,43,73,62,52,80,72,52,97,63,80,65,89,48,72,66,49,44,51,36,45,61,76,51,67,60,78,59,71,69,45,54,53,51,30,71,76,31,68,68,56,34,50,49,52,54,53,48,52,47,48,74,74,28,74,68,55,40,50,53,50,53,52,52,55,48,50,56,52,50,53,55,48,50,53,54,49,54,48,52,52,48,51,55,53,48,54,54,48,52,55,52,51,53,51,25,53,52,49,39,50,50,48,45,52,49,42,34,73,76,60,66,46,60,58,83,77,47,44,72,57,43,71,68,48,66,52,58,68,52,51,49,53,39,49,58,53,47,71,73,43,88,48,61,66,54,41,53,49,46,53,51,50,41,44,52,66,65,76,108

Radius of gyration: 36.78 Å; Cα contacts (8 Å, |Δi|>4): 107; chains: 1; bounding box: 67×43×89 Å

Foldseek 3Di:
DWDDPDPVDTDDDDDLVVLVVDPDADPDPVSLVSPLVNPDDDDNLVVSVVVDVVSVVVVVVVCQCVPDPPSVVVVVVVVVVVVVVVVVVVVVVVVVVVVVVVVCVLQVLLVVLLVVLLVLCCVQAVDDSVVQSVLSVLQSDNVLSVVLVVQCVVDDHNVSNVVSSVVSSVVRVD

Nearest PDB structures (foldseek):
  9g3z-assembly1_N  TM=4.829E-01  e=5.530E+00  Sus scrofa
  5c5b-assembly1_A  TM=4.021E-01  e=9.250E+00  Homo sapiens